Protein AF-A0A533S0S1-F1 (afdb_monomer_lite)

Radius of gyration: 13.7 Å; chains: 1; bounding box: 26×25×48 Å

pLDDT: mean 90.59, std 12.02, range [46.34, 98.25]

Sequence (81 aa):
MKEEQAKPVEIWVLCKVEKPLIFFLRYTLESHEGLAVPTTLPGGEGLVRIYTEEGRRKELEELLEALKKEIGLDILEWGSW

Foldseek 3Di:
DDPPPDDFWKKKWKKAFQLVCLVVVQVVCVVVPQLWHWDDDPDSRRIIMIMHTPVSVVVVVVVQVVCCVVGVMGTDDMDTD

Secondary structure (DSSP, 8-state):
-----PPPPEEEEEEE--GGGHHHHHHHHHHSTTS-EEEEPTTSS-EEEEEEEGGGHHHHHHHHHHHHHHH-PEEEEEEE-

Structure (mmCIF, N/CA/C/O backbone):
data_AF-A0A533S0S1-F1
#
_entry.id   AF-A0A533S0S1-F1
#
loop_
_atom_site.group_PDB
_atom_site.id
_atom_site.type_symbol
_atom_site.label_atom_id
_atom_site.label_alt_id
_atom_site.label_comp_id
_atom_site.label_asym_id
_atom_site.label_entity_id
_atom_site.label_seq_id
_atom_site.pdbx_PDB_ins_code
_atom_site.Cartn_x
_atom_site.Cartn_y
_atom_site.Cartn_z
_atom_site.occupancy
_atom_site.B_iso_or_equiv
_atom_site.auth_seq_id
_atom_site.auth_comp_id
_atom_site.auth_asym_id
_atom_site.auth_atom_id
_atom_site.pdbx_PDB_model_num
ATOM 1 N N . MET A 1 1 ? -9.971 15.893 33.798 1.00 46.34 1 MET A N 1
ATOM 2 C CA . MET A 1 1 ? -8.916 14.909 33.486 1.00 46.34 1 MET A CA 1
ATOM 3 C C . MET A 1 1 ? -8.595 15.099 32.017 1.00 46.34 1 MET A C 1
ATOM 5 O O . MET A 1 1 ? -9.528 15.062 31.230 1.00 46.34 1 MET A O 1
ATOM 9 N N . LYS A 1 2 ? -7.361 15.471 31.663 1.00 50.12 2 LYS A N 1
ATOM 10 C CA . LYS A 1 2 ? -6.968 15.557 30.251 1.00 50.12 2 LYS A CA 1
ATOM 11 C C . LYS A 1 2 ? -6.776 14.121 29.777 1.00 50.12 2 LYS A C 1
ATOM 13 O O . LYS A 1 2 ? -5.977 13.417 30.384 1.00 50.12 2 LYS A O 1
ATOM 18 N N . GLU A 1 3 ? -7.545 13.687 28.785 1.00 53.12 3 GLU A N 1
ATOM 19 C CA . GLU A 1 3 ? -7.254 12.441 28.081 1.00 53.12 3 GLU A CA 1
ATOM 20 C C . GLU A 1 3 ? -5.855 12.573 27.487 1.00 53.12 3 GLU A C 1
ATOM 22 O O . GLU A 1 3 ? -5.571 13.471 26.693 1.00 53.12 3 GLU A O 1
ATOM 27 N N . GLU A 1 4 ? -4.954 11.725 27.956 1.00 56.69 4 GLU A N 1
ATOM 28 C CA . GLU A 1 4 ? -3.643 11.548 27.365 1.00 56.69 4 GLU A CA 1
ATOM 29 C C . GLU A 1 4 ? -3.896 10.847 26.027 1.00 56.69 4 GLU A C 1
ATOM 31 O O . GLU A 1 4 ? -4.183 9.652 25.989 1.00 56.69 4 GLU A O 1
ATOM 36 N N . GLN A 1 5 ? -3.928 11.614 24.932 1.00 60.09 5 GLN A N 1
ATOM 37 C CA . GLN A 1 5 ? -4.046 11.052 23.588 1.00 60.09 5 GLN A CA 1
ATOM 38 C C . GLN A 1 5 ? -2.872 10.094 23.387 1.00 60.09 5 GLN A C 1
ATOM 40 O O . GLN A 1 5 ? -1.718 10.520 23.311 1.00 60.09 5 GLN A O 1
ATOM 45 N N . ALA A 1 6 ? -3.174 8.793 23.368 1.00 65.44 6 ALA A N 1
ATOM 46 C CA . ALA A 1 6 ? -2.202 7.760 23.064 1.00 65.44 6 ALA A CA 1
ATOM 47 C C . ALA A 1 6 ? -1.542 8.108 21.726 1.00 65.44 6 ALA A C 1
ATOM 49 O O . ALA A 1 6 ? -2.235 8.432 20.759 1.00 65.44 6 ALA A O 1
ATOM 50 N N . LYS A 1 7 ? -0.205 8.093 21.684 1.00 68.38 7 LYS A N 1
ATOM 51 C CA . LYS A 1 7 ? 0.528 8.339 20.439 1.00 68.38 7 LYS A CA 1
ATOM 52 C C . LYS A 1 7 ? 0.014 7.365 19.371 1.00 68.38 7 LYS A C 1
ATOM 54 O O . LYS A 1 7 ? -0.110 6.179 19.691 1.00 68.38 7 LYS A O 1
ATOM 59 N N . PRO A 1 8 ? -0.288 7.829 18.147 1.00 70.88 8 PRO A N 1
ATOM 60 C CA . PRO A 1 8 ? -0.708 6.933 17.083 1.00 70.88 8 PRO A CA 1
ATOM 61 C C . PRO A 1 8 ? 0.382 5.882 16.858 1.00 70.88 8 PRO A C 1
ATOM 63 O O . PRO A 1 8 ? 1.560 6.210 16.719 1.00 70.88 8 PRO A O 1
ATOM 66 N N . VAL A 1 9 ? -0.017 4.611 16.899 1.00 85.81 9 VAL A N 1
ATOM 67 C CA . VAL A 1 9 ? 0.855 3.496 16.531 1.00 85.81 9 VAL A CA 1
ATOM 68 C C . VAL A 1 9 ? 0.947 3.509 15.013 1.00 85.81 9 VAL A C 1
ATOM 70 O O . VAL A 1 9 ? -0.071 3.379 14.336 1.00 85.81 9 VAL A O 1
ATOM 73 N N . GLU A 1 10 ? 2.145 3.718 14.480 1.00 92.56 10 GLU A N 1
ATOM 74 C CA . GLU A 1 10 ? 2.388 3.671 13.041 1.00 92.56 10 GLU A CA 1
ATOM 75 C C . GLU A 1 10 ? 2.629 2.229 12.595 1.00 92.56 10 GLU A C 1
ATOM 77 O O . GLU A 1 10 ? 3.406 1.484 13.203 1.00 92.56 10 GLU A O 1
ATOM 82 N N . ILE A 1 11 ? 1.991 1.860 11.491 1.00 96.31 11 ILE A N 1
ATOM 83 C CA . ILE A 1 11 ? 2.177 0.575 10.829 1.00 96.31 11 ILE A CA 1
ATOM 84 C C . ILE A 1 11 ? 2.593 0.761 9.383 1.00 96.31 11 ILE A C 1
ATOM 86 O O . ILE A 1 11 ? 2.425 1.820 8.772 1.00 96.31 11 ILE A O 1
ATOM 90 N N . TRP A 1 12 ? 3.128 -0.311 8.821 1.00 97.50 12 TRP A N 1
ATOM 91 C CA . TRP A 1 12 ? 3.459 -0.383 7.416 1.00 97.50 12 TRP A CA 1
ATOM 92 C C . TRP A 1 12 ? 3.031 -1.715 6.814 1.00 97.50 12 TRP A C 1
ATOM 94 O O . TRP A 1 12 ? 2.951 -2.742 7.490 1.00 97.50 12 TRP A O 1
ATOM 104 N N . VAL A 1 13 ? 2.797 -1.691 5.508 1.00 98.25 13 VAL A N 1
ATOM 105 C CA . VAL A 1 13 ? 2.558 -2.876 4.690 1.00 98.25 13 VAL A CA 1
ATOM 106 C C . VAL A 1 13 ? 3.442 -2.831 3.455 1.00 98.25 13 VAL A C 1
ATOM 108 O O . VAL A 1 13 ? 3.591 -1.792 2.807 1.00 98.25 13 VAL A O 1
ATOM 111 N N . LEU A 1 14 ? 4.078 -3.954 3.148 1.00 97.56 14 LEU A N 1
ATOM 112 C CA . LEU A 1 14 ? 4.841 -4.144 1.927 1.00 97.56 14 LEU A CA 1
ATOM 113 C C . LEU A 1 14 ? 3.947 -4.804 0.884 1.00 97.56 14 LEU A C 1
ATOM 115 O O . LEU A 1 14 ? 3.450 -5.910 1.093 1.00 97.56 14 LEU A O 1
ATOM 119 N N . CYS A 1 15 ? 3.785 -4.131 -0.249 1.00 97.81 15 CYS A N 1
ATOM 120 C CA . CYS A 1 15 ? 3.057 -4.652 -1.395 1.00 97.81 15 CYS A CA 1
ATOM 121 C C . CYS A 1 15 ? 3.974 -4.797 -2.611 1.00 97.81 15 CYS A C 1
ATOM 123 O O . CYS A 1 15 ? 4.977 -4.084 -2.744 1.00 97.81 15 CYS A O 1
ATOM 125 N N . LYS A 1 16 ? 3.597 -5.691 -3.522 1.00 97.00 16 LYS A N 1
ATOM 126 C 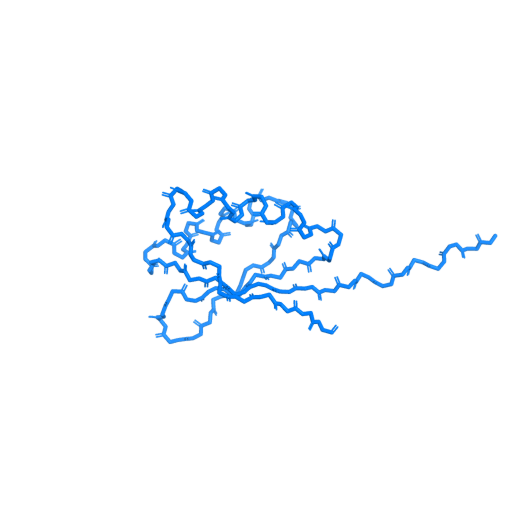CA . LYS A 1 16 ? 4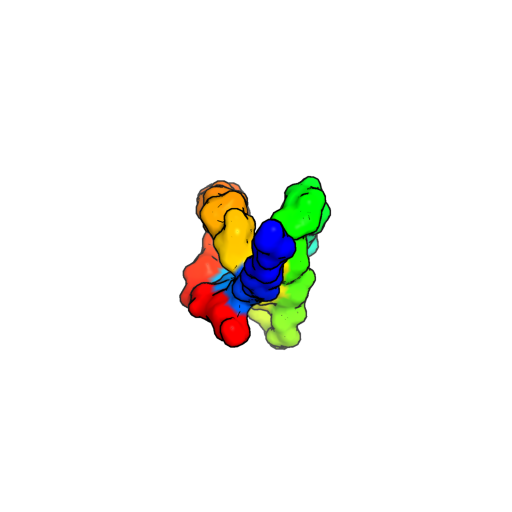.214 -5.849 -4.837 1.00 97.00 16 LYS A CA 1
ATOM 127 C C . LYS A 1 16 ? 3.176 -5.646 -5.931 1.00 97.00 16 LYS A C 1
ATOM 129 O O . LYS A 1 16 ? 2.075 -6.176 -5.856 1.00 97.00 16 LYS A O 1
ATOM 134 N N . VAL A 1 17 ? 3.544 -4.876 -6.946 1.00 96.00 17 VAL A N 1
ATOM 135 C CA . VAL A 1 17 ? 2.713 -4.597 -8.120 1.00 96.00 17 VAL A CA 1
ATOM 136 C C . VAL A 1 17 ? 3.572 -4.615 -9.381 1.00 96.00 17 VAL A C 1
ATOM 138 O O . VAL A 1 17 ? 4.776 -4.368 -9.322 1.00 96.00 17 VAL A O 1
ATOM 141 N N . GLU A 1 18 ? 2.978 -4.862 -10.543 1.00 94.69 18 GLU 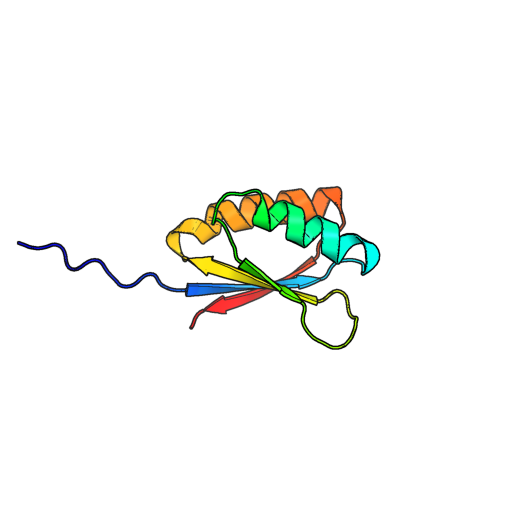A N 1
ATOM 142 C CA . GLU A 1 18 ? 3.680 -4.700 -11.816 1.00 94.69 18 GLU A CA 1
ATOM 143 C C . GLU A 1 18 ? 4.240 -3.277 -11.976 1.00 94.69 18 GLU A C 1
ATOM 145 O O . GLU A 1 18 ? 3.575 -2.284 -11.675 1.00 94.69 18 GLU A O 1
ATOM 150 N N . LYS A 1 19 ? 5.471 -3.153 -12.493 1.00 91.94 19 LYS A N 1
ATOM 151 C CA . LYS A 1 19 ? 6.172 -1.854 -12.603 1.00 91.94 19 LYS A CA 1
ATOM 152 C C . LYS A 1 19 ? 5.344 -0.736 -13.244 1.00 91.94 19 LYS A C 1
ATOM 154 O O . LYS A 1 19 ? 5.370 0.372 -12.704 1.00 91.94 19 LYS A O 1
ATOM 159 N N . PRO A 1 20 ? 4.629 -0.968 -14.364 1.00 93.38 20 PRO A N 1
ATOM 160 C CA . PRO A 1 20 ? 3.850 0.088 -15.009 1.00 93.38 20 PRO A CA 1
ATOM 161 C C . PRO A 1 20 ? 2.711 0.618 -14.127 1.00 93.38 20 PRO A C 1
ATOM 163 O O . PRO A 1 20 ? 2.241 1.731 -14.338 1.00 93.38 20 PRO A O 1
ATOM 166 N N . LEU A 1 21 ? 2.292 -0.156 -13.123 1.00 95.88 21 LEU A N 1
ATOM 167 C CA . LEU A 1 21 ? 1.187 0.157 -12.223 1.00 95.88 21 LEU A CA 1
ATOM 168 C C . LEU A 1 21 ? 1.637 0.810 -10.909 1.00 95.88 21 LEU A C 1
ATOM 170 O O . LEU A 1 21 ? 0.787 1.226 -10.128 1.00 95.88 21 LEU A O 1
ATOM 174 N N . ILE A 1 22 ? 2.945 0.981 -10.670 1.00 94.12 22 ILE A N 1
ATOM 175 C CA . ILE A 1 22 ? 3.448 1.677 -9.470 1.00 94.12 22 ILE A CA 1
ATOM 176 C C . ILE A 1 22 ? 2.857 3.089 -9.370 1.00 94.12 22 ILE A C 1
ATOM 178 O O . ILE A 1 22 ? 2.435 3.505 -8.294 1.00 94.12 22 ILE A O 1
ATOM 182 N N . PHE A 1 23 ? 2.819 3.830 -10.483 1.00 94.00 23 PHE A N 1
ATOM 183 C CA . PHE A 1 23 ? 2.258 5.182 -10.493 1.00 94.00 23 PHE A CA 1
ATOM 184 C C . PHE A 1 23 ? 0.757 5.171 -10.189 1.00 94.00 23 PHE A C 1
ATOM 186 O O . PHE A 1 23 ? 0.301 5.970 -9.380 1.00 94.00 23 PHE A O 1
ATOM 193 N N . PHE A 1 24 ? 0.015 4.229 -10.781 1.00 95.62 24 PHE A N 1
ATOM 194 C CA . PHE A 1 24 ? -1.413 4.053 -10.520 1.00 95.62 24 PHE A CA 1
ATOM 195 C C . PHE A 1 24 ? -1.677 3.764 -9.037 1.00 95.62 24 PHE A C 1
ATOM 197 O O . PHE A 1 24 ? -2.418 4.502 -8.402 1.00 95.62 24 PHE A O 1
ATOM 204 N N . LEU A 1 25 ? -0.999 2.763 -8.461 1.00 96.06 25 LEU A N 1
ATOM 205 C CA . LEU A 1 25 ? -1.127 2.400 -7.047 1.00 96.06 25 LEU A CA 1
ATOM 206 C C . LEU A 1 25 ? -0.874 3.601 -6.126 1.00 96.06 25 LEU A C 1
ATOM 208 O O . LEU A 1 25 ? -1.659 3.870 -5.220 1.00 96.06 25 LEU A O 1
ATOM 212 N N . ARG A 1 26 ? 0.225 4.326 -6.364 1.00 94.69 26 ARG A N 1
ATOM 213 C CA . ARG A 1 26 ? 0.590 5.495 -5.559 1.00 94.69 26 ARG A CA 1
ATOM 214 C C . ARG A 1 26 ? -0.449 6.598 -5.653 1.00 94.69 26 ARG A C 1
ATOM 216 O O . ARG A 1 26 ? -0.864 7.110 -4.622 1.00 94.69 26 ARG A O 1
ATOM 223 N N . TYR A 1 27 ? -0.870 6.928 -6.869 1.00 95.06 27 TYR A N 1
ATOM 224 C CA . TYR A 1 27 ? -1.844 7.985 -7.094 1.00 95.06 27 TYR A CA 1
ATOM 225 C C . TYR A 1 27 ? -3.196 7.645 -6.464 1.00 95.06 27 TYR A C 1
ATOM 227 O O . TYR A 1 27 ? -3.802 8.502 -5.825 1.00 95.06 27 TYR A O 1
ATOM 235 N N . THR A 1 28 ? -3.633 6.385 -6.561 1.00 96.25 28 THR A N 1
ATOM 236 C CA . THR A 1 28 ? -4.839 5.925 -5.870 1.00 96.25 28 THR A CA 1
ATOM 237 C C . THR A 1 28 ? -4.695 6.116 -4.363 1.00 96.25 28 THR A C 1
ATOM 239 O O . THR A 1 28 ? -5.523 6.803 -3.781 1.00 96.25 28 THR A O 1
ATOM 242 N N . LEU A 1 29 ? -3.625 5.625 -3.728 1.00 96.25 29 LEU A N 1
ATOM 243 C CA . LEU A 1 29 ? -3.409 5.801 -2.281 1.00 96.25 29 LEU A CA 1
ATOM 244 C C . LEU A 1 29 ? -3.375 7.278 -1.854 1.00 96.25 29 LEU A C 1
ATOM 246 O O . LEU A 1 29 ? -4.020 7.648 -0.876 1.00 96.25 29 LEU A O 1
ATOM 250 N N . GLU A 1 30 ? -2.661 8.119 -2.605 1.00 93.62 30 GLU A N 1
ATOM 251 C CA . GLU A 1 30 ? -2.552 9.562 -2.354 1.00 93.62 30 GLU A CA 1
ATOM 252 C C . GLU A 1 30 ? -3.911 10.286 -2.505 1.00 93.62 30 GLU A C 1
ATOM 254 O O . GLU A 1 30 ? -4.123 11.317 -1.868 1.00 93.62 30 GLU A O 1
ATOM 259 N N . SER A 1 31 ? -4.854 9.734 -3.283 1.00 95.12 31 SER A N 1
ATOM 260 C CA . SER A 1 31 ? -6.208 10.290 -3.459 1.00 95.12 31 SER A CA 1
ATOM 261 C C . SER A 1 31 ? -7.165 10.032 -2.285 1.00 95.12 31 SER A C 1
ATOM 263 O O . SER A 1 31 ? -8.167 10.733 -2.159 1.00 95.12 31 SER A O 1
ATOM 265 N N . HIS A 1 32 ? -6.850 9.093 -1.386 1.00 93.81 32 HIS A N 1
ATOM 266 C CA . HIS A 1 32 ? -7.655 8.786 -0.193 1.00 93.81 32 HIS A CA 1
ATOM 267 C C . HIS A 1 32 ? -7.306 9.689 1.012 1.00 93.81 32 HIS A C 1
ATOM 269 O O . HIS A 1 32 ? -7.173 9.210 2.132 1.00 93.81 32 HIS A O 1
ATOM 275 N N . GLU A 1 33 ? -7.099 10.990 0.779 1.00 88.31 33 GLU A N 1
ATOM 276 C CA . GLU A 1 33 ? -6.887 12.061 1.779 1.00 88.31 33 GLU A CA 1
ATOM 277 C C . GLU A 1 33 ? -6.248 11.625 3.119 1.00 88.31 33 GLU A C 1
ATOM 279 O O . GLU A 1 33 ? -6.876 11.562 4.180 1.00 88.31 33 GLU A O 1
ATOM 284 N N . GLY A 1 34 ? -4.945 11.336 3.080 1.00 87.75 34 GLY A N 1
ATOM 285 C CA . GLY A 1 34 ? -4.168 11.022 4.282 1.00 87.75 34 GLY A CA 1
ATOM 286 C C . GLY A 1 34 ? -4.388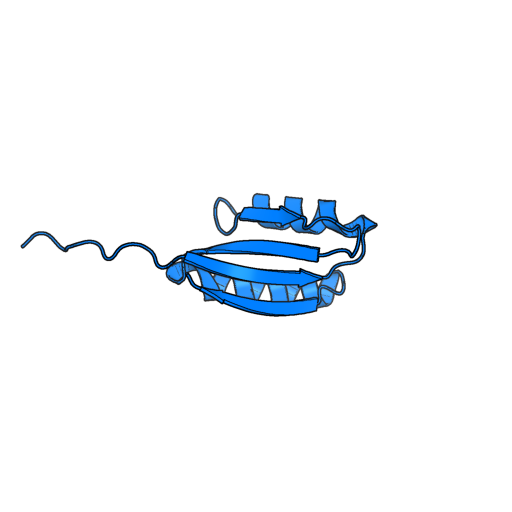 9.613 4.838 1.00 87.75 34 GLY A C 1
ATOM 287 O O . GLY A 1 34 ? -3.901 9.321 5.928 1.00 87.75 34 GLY A O 1
ATOM 288 N N . LEU A 1 35 ? -5.091 8.731 4.116 1.00 95.25 35 LEU A N 1
ATOM 289 C CA . LEU A 1 35 ? -5.206 7.314 4.467 1.00 95.25 35 LEU A CA 1
ATOM 290 C C . LEU A 1 35 ? -3.837 6.647 4.580 1.00 95.25 35 LEU A C 1
ATOM 292 O O . LEU A 1 35 ? -3.593 5.916 5.537 1.00 95.25 35 LEU A O 1
ATOM 296 N N . ALA A 1 36 ? -2.944 6.884 3.621 1.00 95.50 36 ALA A N 1
ATOM 297 C CA . ALA A 1 36 ? -1.626 6.278 3.640 1.00 95.50 36 ALA A CA 1
ATOM 298 C C . ALA A 1 36 ? -0.581 7.074 2.857 1.00 95.50 36 ALA A C 1
ATOM 300 O O . ALA A 1 36 ? -0.902 7.842 1.951 1.00 95.50 36 ALA A O 1
ATOM 301 N N . VAL A 1 37 ? 0.689 6.831 3.179 1.00 95.25 37 VAL A N 1
ATOM 302 C CA . VAL A 1 37 ? 1.844 7.388 2.467 1.00 95.25 37 VAL A CA 1
ATOM 303 C C . VAL A 1 37 ? 2.597 6.248 1.777 1.00 95.25 37 VAL A C 1
ATOM 305 O O . VAL A 1 37 ? 3.121 5.375 2.469 1.00 95.25 37 VAL A O 1
ATOM 308 N N . PRO A 1 38 ? 2.669 6.203 0.435 1.00 95.44 38 PRO A N 1
ATOM 309 C CA . PRO A 1 38 ? 3.421 5.173 -0.273 1.00 95.44 38 PRO A CA 1
ATOM 310 C C . PRO A 1 38 ? 4.869 5.593 -0.578 1.00 95.44 38 PRO A C 1
ATOM 312 O O . PRO A 1 38 ? 5.131 6.692 -1.062 1.00 95.44 38 PRO A O 1
ATOM 315 N N . THR A 1 39 ? 5.808 4.661 -0.414 1.00 94.00 39 THR A N 1
ATOM 316 C CA . THR A 1 39 ? 7.225 4.804 -0.780 1.00 94.00 39 THR A CA 1
ATOM 317 C C . THR A 1 39 ? 7.673 3.606 -1.611 1.00 94.00 39 THR A C 1
ATOM 319 O O . THR A 1 39 ? 7.574 2.455 -1.188 1.00 94.00 39 THR A O 1
ATOM 322 N N . THR A 1 40 ? 8.214 3.861 -2.801 1.00 92.50 40 THR A N 1
ATOM 323 C CA . THR A 1 40 ? 8.806 2.813 -3.646 1.00 92.50 40 THR A CA 1
ATOM 324 C C . THR A 1 40 ? 10.150 2.368 -3.089 1.00 92.50 40 THR A C 1
ATOM 326 O O . THR A 1 40 ? 10.998 3.215 -2.795 1.00 92.50 40 THR A O 1
ATOM 329 N N . LEU A 1 41 ? 10.380 1.059 -3.008 1.00 87.81 41 LEU A N 1
ATOM 330 C CA . LEU A 1 41 ? 11.691 0.533 -2.638 1.00 87.81 41 LEU A CA 1
ATOM 331 C C . LEU A 1 41 ? 12.618 0.436 -3.868 1.00 87.81 41 LEU A C 1
ATOM 333 O O . LEU A 1 41 ? 12.140 0.232 -4.990 1.00 87.81 41 LEU A O 1
ATOM 337 N N . PRO A 1 42 ? 13.945 0.596 -3.689 1.00 78.38 42 PRO A N 1
ATOM 338 C CA . PRO A 1 42 ? 14.918 0.431 -4.767 1.00 78.38 42 PRO A CA 1
ATOM 339 C C . PRO A 1 42 ? 14.879 -0.973 -5.384 1.00 78.38 42 PRO A C 1
ATOM 341 O O . PRO A 1 42 ? 14.421 -1.925 -4.763 1.00 78.38 42 PRO A O 1
ATOM 344 N N . GLY A 1 43 ? 15.416 -1.108 -6.598 1.00 71.88 43 GLY A N 1
ATOM 345 C CA . GLY A 1 43 ? 15.618 -2.410 -7.252 1.00 71.88 43 GLY A CA 1
ATOM 346 C C . GLY A 1 43 ? 14.678 -2.689 -8.418 1.00 71.88 43 GLY A C 1
ATOM 347 O O . GLY A 1 43 ? 14.904 -3.629 -9.170 1.00 71.88 43 GLY A O 1
ATOM 348 N N . GLY A 1 44 ? 13.663 -1.845 -8.641 1.00 68.44 44 GLY A N 1
ATOM 349 C CA . GLY A 1 44 ? 12.741 -2.045 -9.754 1.00 68.44 44 GLY A CA 1
ATOM 350 C C . GLY A 1 44 ? 12.102 -3.430 -9.670 1.00 68.44 44 GLY A C 1
ATOM 351 O O . GLY A 1 44 ? 12.130 -4.177 -10.635 1.00 68.44 44 GLY A O 1
ATOM 352 N N . GLU A 1 45 ? 11.563 -3.798 -8.518 1.00 83.44 45 GLU A N 1
ATOM 353 C CA . GLU A 1 45 ? 10.866 -5.079 -8.341 1.00 83.44 45 GLU A CA 1
ATOM 354 C C . GLU A 1 45 ? 9.359 -4.895 -8.153 1.00 83.44 45 GLU A C 1
ATOM 356 O O . GLU A 1 45 ? 8.650 -5.851 -7.854 1.00 83.44 45 GLU A O 1
ATOM 361 N N . GLY A 1 46 ? 8.858 -3.666 -8.329 1.00 91.94 46 GLY A N 1
ATOM 362 C CA . GLY A 1 46 ? 7.447 -3.379 -8.084 1.00 91.94 46 GLY A CA 1
ATOM 363 C C . GLY A 1 46 ? 7.091 -3.249 -6.607 1.00 91.94 46 GLY A C 1
ATOM 364 O O . GLY A 1 46 ? 5.916 -3.270 -6.261 1.00 91.94 46 GLY A O 1
ATOM 365 N N . LEU A 1 47 ? 8.093 -3.144 -5.732 1.00 95.81 47 LEU A N 1
ATOM 366 C CA . LEU A 1 47 ? 7.904 -3.094 -4.289 1.00 95.81 47 LEU A CA 1
ATOM 367 C C . LEU A 1 47 ? 7.529 -1.685 -3.827 1.00 95.81 47 LEU A C 1
ATOM 369 O O . LEU A 1 47 ? 8.257 -0.714 -4.071 1.00 95.81 47 LEU A O 1
ATOM 373 N N . VAL A 1 48 ? 6.411 -1.593 -3.114 1.00 96.31 48 VAL A N 1
ATOM 374 C CA . VAL A 1 48 ? 5.903 -0.355 -2.524 1.00 96.31 48 VAL A CA 1
ATOM 375 C C . VAL A 1 48 ? 5.607 -0.612 -1.056 1.00 96.31 48 VAL A C 1
ATOM 377 O O . VAL A 1 48 ? 4.805 -1.480 -0.717 1.00 96.31 48 VAL A O 1
ATOM 380 N N . ARG A 1 49 ? 6.266 0.142 -0.179 1.00 96.69 49 ARG A N 1
ATOM 381 C CA . ARG A 1 49 ? 5.943 0.164 1.243 1.00 96.69 49 ARG A CA 1
ATOM 382 C C . ARG A 1 49 ? 4.945 1.284 1.496 1.00 96.69 49 ARG A C 1
ATOM 384 O O . ARG A 1 49 ? 5.160 2.407 1.050 1.00 96.69 49 ARG A O 1
ATOM 391 N N . ILE A 1 50 ? 3.866 0.969 2.190 1.00 97.44 50 ILE A N 1
ATOM 392 C CA . ILE A 1 50 ? 2.751 1.874 2.449 1.00 97.44 50 ILE A CA 1
ATOM 393 C C . ILE A 1 50 ? 2.649 2.049 3.959 1.00 97.44 50 ILE A C 1
ATOM 395 O O . ILE A 1 50 ? 2.644 1.059 4.686 1.00 97.44 50 ILE A O 1
ATOM 399 N N . TYR A 1 51 ? 2.600 3.294 4.416 1.00 96.25 51 TYR A N 1
ATOM 400 C CA . TYR A 1 51 ? 2.578 3.658 5.831 1.00 96.25 51 TYR A CA 1
ATOM 401 C C . TYR A 1 51 ? 1.220 4.242 6.210 1.00 96.25 51 TYR A C 1
ATOM 403 O O . TYR A 1 51 ? 0.657 5.017 5.435 1.00 96.25 51 TYR A O 1
ATOM 411 N N . THR A 1 52 ? 0.709 3.896 7.390 1.00 95.88 52 THR A N 1
ATOM 412 C CA . THR A 1 52 ? -0.528 4.462 7.947 1.00 95.88 52 THR A CA 1
ATOM 413 C C . THR A 1 52 ? -0.534 4.381 9.479 1.00 95.88 52 THR A C 1
ATOM 415 O O . THR A 1 52 ? 0.370 3.811 10.091 1.00 95.88 52 THR A O 1
ATOM 418 N N . GLU A 1 53 ? -1.557 4.947 10.106 1.00 94.69 53 GLU A N 1
ATOM 419 C CA . GLU A 1 53 ? -1.838 4.791 11.533 1.00 94.69 53 GLU A CA 1
ATOM 420 C C . GLU A 1 53 ? -2.626 3.490 11.775 1.00 94.69 53 GLU A C 1
ATOM 422 O O . GLU A 1 53 ? -3.508 3.145 10.988 1.00 94.69 53 GLU A O 1
ATOM 427 N N . GLU A 1 54 ? -2.395 2.789 12.891 1.00 93.50 54 GLU A N 1
ATOM 428 C CA . GLU A 1 54 ? -3.123 1.550 13.240 1.00 93.50 54 GLU A CA 1
ATOM 429 C C . GLU A 1 54 ? -4.647 1.768 13.252 1.00 93.50 54 GLU A C 1
ATOM 431 O O . GLU A 1 54 ? -5.409 0.909 12.815 1.00 93.50 54 GLU A O 1
ATOM 436 N N . GLY A 1 55 ? -5.105 2.958 13.663 1.00 93.62 55 GLY A N 1
ATOM 437 C CA . GLY A 1 55 ? -6.524 3.331 13.636 1.00 93.62 55 GLY A CA 1
ATOM 438 C C . GLY A 1 55 ? -7.150 3.345 12.233 1.00 93.62 55 GLY A C 1
ATOM 439 O O . GLY A 1 55 ? -8.367 3.227 12.113 1.00 93.62 55 GLY A O 1
ATOM 440 N N . ARG A 1 56 ? -6.332 3.442 11.179 1.00 94.94 56 ARG A N 1
ATOM 441 C CA . ARG A 1 56 ? -6.740 3.425 9.765 1.00 94.94 56 ARG A CA 1
ATOM 442 C C . ARG A 1 56 ? -6.416 2.109 9.057 1.00 94.94 56 ARG A C 1
ATOM 444 O O . ARG A 1 56 ? -6.710 1.960 7.871 1.00 94.94 56 ARG A O 1
ATOM 451 N N . ARG A 1 57 ? -5.858 1.123 9.770 1.00 95.75 57 ARG A N 1
ATOM 452 C CA . ARG A 1 57 ? -5.449 -0.170 9.204 1.00 95.75 57 ARG A CA 1
ATOM 453 C C . ARG A 1 57 ? -6.549 -0.834 8.387 1.00 95.75 57 ARG A C 1
ATOM 455 O O . ARG A 1 57 ? -6.297 -1.271 7.271 1.00 95.75 57 ARG A O 1
ATOM 462 N N . LYS A 1 58 ? -7.759 -0.903 8.947 1.00 96.56 58 LYS A N 1
ATOM 463 C CA . LYS A 1 58 ? -8.892 -1.583 8.312 1.00 96.56 58 LYS A CA 1
ATOM 464 C C . LYS A 1 58 ? -9.290 -0.917 6.992 1.00 96.56 58 LYS A C 1
ATOM 466 O O . LYS A 1 58 ? -9.532 -1.608 6.013 1.00 96.56 58 LYS A O 1
ATOM 471 N N . GLU A 1 59 ? -9.328 0.412 6.965 1.00 97.31 59 GLU A N 1
ATOM 472 C CA . GLU A 1 59 ? -9.647 1.178 5.756 1.00 97.31 59 GLU A CA 1
ATOM 473 C C . GLU A 1 59 ? -8.585 0.958 4.669 1.00 97.31 59 GLU A C 1
ATOM 475 O O . GLU A 1 59 ? -8.917 0.721 3.507 1.00 97.31 59 GLU A O 1
ATOM 480 N N . LEU A 1 60 ? -7.302 0.946 5.052 1.00 97.75 60 LEU A N 1
ATOM 481 C CA . LEU A 1 60 ? -6.219 0.619 4.129 1.00 97.75 60 LEU A CA 1
ATOM 482 C C . LEU A 1 60 ? -6.331 -0.826 3.617 1.00 97.75 60 LEU A C 1
ATOM 484 O O . LEU A 1 60 ? -6.170 -1.061 2.425 1.00 97.75 60 LEU A O 1
ATOM 488 N N . GLU A 1 61 ? -6.617 -1.794 4.485 1.00 97.94 61 GLU A N 1
ATOM 489 C CA . GLU A 1 61 ? -6.763 -3.205 4.110 1.00 97.94 61 GLU A CA 1
ATOM 490 C C . GLU A 1 61 ? -7.896 -3.415 3.094 1.00 97.94 61 GLU A C 1
ATOM 492 O O . GLU A 1 61 ? -7.700 -4.098 2.088 1.00 97.94 61 GLU A O 1
ATOM 497 N N . GLU A 1 62 ? -9.045 -2.766 3.292 1.00 97.81 62 GLU A N 1
ATOM 498 C CA . GLU A 1 62 ? -10.168 -2.807 2.347 1.00 97.81 62 GLU A CA 1
ATOM 499 C C . GLU A 1 62 ? -9.784 -2.240 0.968 1.00 97.81 62 GLU A C 1
ATOM 501 O O . GLU A 1 62 ? -10.111 -2.842 -0.062 1.00 97.81 62 GLU A O 1
ATOM 506 N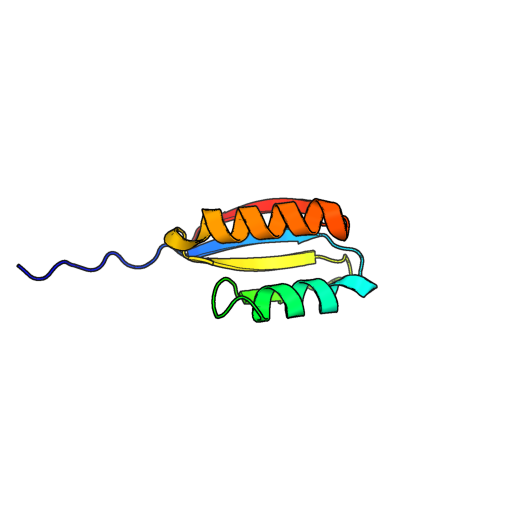 N . LEU A 1 63 ? -9.036 -1.131 0.934 1.00 97.88 63 LEU A N 1
ATOM 507 C CA . LEU A 1 63 ? -8.518 -0.552 -0.307 1.00 97.88 63 LEU A CA 1
ATOM 508 C C . LEU A 1 63 ? -7.514 -1.484 -1.004 1.00 97.88 63 LEU A C 1
ATOM 510 O O . LEU A 1 63 ? -7.605 -1.699 -2.215 1.00 97.88 63 LEU A O 1
ATOM 514 N N . LEU A 1 64 ? -6.565 -2.061 -0.264 1.00 98.25 64 LEU A N 1
ATOM 515 C CA . LEU A 1 64 ? -5.560 -2.963 -0.835 1.00 98.25 64 LEU A CA 1
ATOM 516 C C . LEU A 1 64 ? -6.192 -4.248 -1.380 1.00 98.25 64 LEU A C 1
ATOM 518 O O . LEU A 1 64 ? -5.779 -4.724 -2.436 1.00 98.25 64 LEU A O 1
ATOM 522 N N . GLU A 1 65 ? -7.227 -4.777 -0.728 1.00 98.00 65 GLU A N 1
ATOM 523 C CA . GLU A 1 65 ? -7.984 -5.931 -1.229 1.00 98.00 65 GLU A CA 1
ATOM 524 C C . GLU A 1 65 ? -8.807 -5.607 -2.487 1.00 98.00 65 GLU A C 1
ATOM 526 O O . GLU A 1 65 ? -8.966 -6.464 -3.365 1.00 98.00 65 GLU A O 1
ATOM 531 N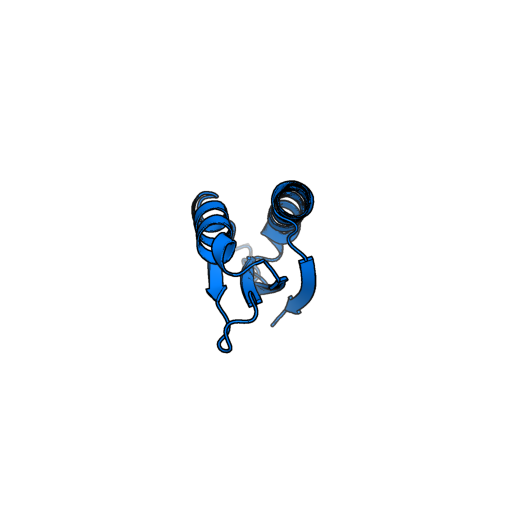 N . ALA A 1 66 ? -9.307 -4.376 -2.628 1.00 97.75 66 ALA A N 1
ATOM 532 C CA . ALA A 1 66 ? -9.912 -3.924 -3.881 1.00 97.75 66 ALA A CA 1
ATOM 533 C C . ALA A 1 66 ? -8.863 -3.852 -5.006 1.00 97.75 66 ALA A C 1
ATOM 535 O O . ALA A 1 66 ? -9.061 -4.426 -6.080 1.00 97.75 66 ALA A O 1
ATOM 536 N N . LEU A 1 67 ? -7.704 -3.249 -4.728 1.00 97.50 67 LEU A N 1
ATOM 537 C CA . LEU A 1 67 ? -6.596 -3.131 -5.681 1.00 97.50 67 LEU A CA 1
ATOM 538 C C . LEU A 1 67 ? -6.004 -4.491 -6.071 1.00 97.50 67 LEU A C 1
ATOM 540 O O . LEU A 1 67 ? -5.653 -4.706 -7.230 1.00 97.50 67 LEU A O 1
ATOM 544 N N . LYS A 1 68 ? -5.955 -5.452 -5.150 1.00 97.25 68 LYS A N 1
ATOM 545 C CA . LYS A 1 68 ? -5.567 -6.836 -5.447 1.00 97.25 68 LYS A CA 1
ATOM 546 C C . LYS A 1 68 ? -6.424 -7.448 -6.552 1.00 97.25 68 LYS A C 1
ATOM 548 O O . LYS A 1 68 ? -5.892 -8.096 -7.450 1.00 97.25 68 LYS A O 1
ATOM 553 N N . LYS A 1 69 ? -7.737 -7.211 -6.518 1.00 94.94 69 LYS A N 1
ATOM 554 C CA . LYS A 1 69 ? -8.685 -7.719 -7.523 1.00 94.94 69 LYS A CA 1
ATOM 555 C C . LYS A 1 69 ? -8.609 -6.961 -8.848 1.00 94.94 69 LYS A C 1
ATOM 557 O O . LYS A 1 69 ? -8.852 -7.564 -9.888 1.00 94.94 69 LYS A O 1
ATOM 562 N N . GLU A 1 70 ? -8.301 -5.668 -8.811 1.00 96.00 70 GLU A N 1
ATOM 563 C CA . GLU A 1 70 ? -8.301 -4.800 -9.994 1.00 96.00 70 GLU A CA 1
ATOM 564 C C . GLU A 1 70 ? -6.985 -4.856 -10.781 1.00 96.00 70 GLU A C 1
ATOM 566 O O . GLU A 1 70 ? -7.000 -4.984 -12.004 1.00 96.00 70 GLU A O 1
ATOM 571 N N . ILE A 1 71 ? -5.849 -4.778 -10.083 1.00 95.62 71 ILE A N 1
ATOM 572 C CA . ILE A 1 71 ? -4.524 -4.606 -10.697 1.00 95.62 71 ILE A CA 1
ATOM 573 C C . ILE A 1 71 ? -3.529 -5.722 -10.353 1.00 95.62 71 ILE A C 1
ATOM 575 O O . ILE A 1 71 ? -2.362 -5.630 -10.731 1.00 95.62 71 ILE A O 1
ATOM 579 N N . GLY A 1 72 ? -3.960 -6.764 -9.632 1.00 95.06 72 GLY A N 1
ATOM 580 C CA . GLY A 1 72 ? -3.086 -7.872 -9.235 1.00 95.06 72 GLY A CA 1
ATOM 581 C C . GLY A 1 72 ? -2.042 -7.482 -8.184 1.00 95.06 72 GLY A C 1
ATOM 582 O O . GLY A 1 72 ? -0.909 -7.944 -8.244 1.00 95.06 72 GLY A O 1
ATOM 583 N N . LEU A 1 73 ? -2.401 -6.593 -7.254 1.00 97.69 73 LEU A N 1
ATOM 584 C CA . LEU A 1 73 ? -1.552 -6.211 -6.124 1.00 97.69 73 LEU A CA 1
ATOM 585 C C . LEU A 1 73 ? -1.353 -7.387 -5.150 1.00 97.69 73 LEU A C 1
ATOM 587 O O . LEU A 1 73 ? -2.325 -7.919 -4.616 1.00 97.69 73 LEU A O 1
ATOM 591 N N . ASP A 1 74 ? -0.105 -7.723 -4.835 1.00 97.88 74 ASP A N 1
ATOM 592 C CA . ASP A 1 74 ? 0.233 -8.704 -3.802 1.00 97.88 74 ASP A CA 1
ATOM 593 C C . ASP A 1 74 ? 0.577 -8.009 -2.481 1.00 97.88 74 ASP A C 1
ATOM 595 O O . ASP A 1 74 ? 1.454 -7.147 -2.434 1.00 97.88 74 ASP A O 1
ATOM 599 N N . ILE A 1 75 ? -0.069 -8.424 -1.390 1.00 97.94 75 ILE A N 1
ATOM 600 C CA . ILE A 1 75 ? 0.265 -8.003 -0.022 1.00 97.94 75 ILE A CA 1
ATOM 601 C C . ILE A 1 75 ? 1.263 -9.016 0.543 1.00 97.94 75 ILE A C 1
ATOM 603 O O . ILE A 1 75 ? 0.935 -10.196 0.670 1.00 97.94 75 ILE A O 1
ATOM 607 N N . LEU A 1 76 ? 2.480 -8.572 0.858 1.00 97.12 76 LEU A N 1
ATOM 608 C CA . LEU A 1 76 ? 3.579 -9.458 1.248 1.00 97.12 76 LEU A CA 1
ATOM 609 C C . LEU A 1 76 ? 3.756 -9.550 2.763 1.00 97.12 76 LEU A C 1
ATOM 611 O O . LEU A 1 76 ? 3.931 -10.640 3.300 1.00 97.12 76 LEU A O 1
ATOM 615 N N . GLU A 1 77 ? 3.745 -8.409 3.448 1.00 97.12 77 GLU A N 1
ATOM 616 C CA . GLU A 1 77 ? 4.108 -8.338 4.863 1.00 97.12 77 GLU A CA 1
ATOM 617 C C . GLU A 1 77 ? 3.493 -7.105 5.526 1.00 97.12 77 GLU A C 1
ATOM 619 O O . GLU A 1 77 ? 3.472 -6.030 4.930 1.00 97.12 77 GLU A O 1
ATOM 624 N N . TRP A 1 78 ? 3.044 -7.261 6.771 1.00 97.38 78 TRP A N 1
ATOM 625 C CA . TRP A 1 78 ? 2.658 -6.167 7.660 1.00 97.38 78 TRP A CA 1
ATOM 626 C C . TRP A 1 78 ? 3.672 -6.040 8.794 1.00 97.38 78 TRP A C 1
ATOM 628 O O . TRP A 1 78 ? 4.145 -7.051 9.314 1.00 97.38 78 TRP A O 1
ATOM 638 N N . GLY A 1 79 ? 3.929 -4.815 9.237 1.00 95.50 79 GLY A N 1
ATOM 639 C CA . GLY A 1 79 ? 4.744 -4.552 10.415 1.00 95.50 79 GLY A CA 1
ATOM 640 C C . GLY A 1 79 ? 4.344 -3.271 11.135 1.00 95.50 79 GLY A C 1
ATOM 641 O O . GLY A 1 79 ? 3.538 -2.479 10.651 1.00 95.50 79 GLY A O 1
ATOM 642 N N . SER A 1 80 ? 4.925 -3.081 12.311 1.00 93.12 80 SER A N 1
ATOM 643 C CA . SER A 1 80 ? 4.767 -1.900 13.160 1.00 93.12 80 SER A CA 1
ATOM 644 C C . SER A 1 80 ? 6.135 -1.450 13.670 1.00 93.12 80 SER A C 1
ATOM 646 O O . SER A 1 80 ? 7.103 -2.215 13.592 1.00 93.12 80 SER A O 1
ATOM 648 N N . TRP A 1 81 ? 6.212 -0.223 14.179 1.00 81.25 81 TRP A N 1
ATOM 649 C CA . TRP A 1 81 ? 7.390 0.291 14.886 1.00 81.25 81 TRP A CA 1
ATOM 650 C C . TRP A 1 81 ? 7.286 0.097 16.399 1.00 81.25 81 TRP A C 1
ATOM 652 O O . TRP A 1 81 ? 6.147 0.097 16.920 1.00 81.25 81 TRP A O 1
#